Protein AF-A0A7V9UXB9-F1 (afdb_monomer_lite)

Sequence (161 aa):
QEFFTFLLPSESGFSKPEVYETSVAGGRAFVINYQDYSDLLVFADSSVGIIRTEFFNTNFRFLWARMSAGEPLPEEFVMVGGTNFTLGSRDIINQPNELEFAVARRFGNKLNVRTNESIFSISIPQKTSSTYIEKLRTILKRFKIQDSGFKIMKKILNPES

pLDDT: mean 83.15, std 19.48, range [39.0, 98.69]

Radius of gyration: 17.21 Å; chains: 1; bounding box: 50×30×41 Å

Secondary structure (DSSP, 8-state):
-----------TTSPPPEEEEEEETTEEEEEEEETTEEEEEEEESSTT--EE-SSEEE--SEEEEEEETT-SS-SEEEEEEEEEEEETTEEEEEEEEEEEEEEEEEETTEEEEEESS-EEEEE-----TTSHHHHHHHHHHHT---SSTHHHHHHHH-TT-

Structure (mmCIF, N/CA/C/O backbone):
data_AF-A0A7V9UXB9-F1
#
_entry.id   AF-A0A7V9UXB9-F1
#
loop_
_atom_site.group_PDB
_atom_site.id
_atom_site.type_symbol
_atom_site.label_atom_id
_atom_site.label_alt_id
_atom_site.label_comp_id
_atom_site.label_asym_id
_atom_site.label_entity_id
_atom_site.label_seq_id
_atom_site.pdbx_PDB_ins_code
_atom_site.Cartn_x
_atom_site.Cartn_y
_atom_site.Cartn_z
_atom_site.occupancy
_atom_site.B_iso_or_equiv
_atom_site.auth_seq_id
_atom_site.auth_comp_id
_atom_site.auth_asym_id
_atom_site.auth_atom_id
_atom_site.pdbx_PDB_model_num
ATOM 1 N N . GLN A 1 1 ? -20.284 4.360 -10.159 1.00 78.94 1 GLN A N 1
ATOM 2 C CA . GLN A 1 1 ? -19.217 4.081 -11.139 1.00 78.94 1 GLN A CA 1
ATOM 3 C C . GLN A 1 1 ? -18.002 4.882 -10.721 1.00 78.94 1 GLN A C 1
ATOM 5 O O . GLN A 1 1 ? -18.140 6.080 -10.512 1.00 78.94 1 GLN A O 1
ATOM 10 N N . GLU A 1 2 ? -16.862 4.222 -10.549 1.00 83.56 2 GLU A N 1
ATOM 11 C CA . GLU A 1 2 ? -15.603 4.849 -10.134 1.00 83.56 2 GLU A CA 1
ATOM 12 C C . GLU A 1 2 ? -14.614 4.821 -11.297 1.00 83.56 2 GLU A C 1
ATOM 14 O O . GLU A 1 2 ? -14.543 3.839 -12.042 1.00 83.56 2 GLU A O 1
ATOM 19 N N . PHE A 1 3 ? -13.867 5.911 -11.459 1.00 90.25 3 PHE A N 1
ATOM 20 C CA . PHE A 1 3 ? -12.894 6.087 -12.530 1.00 90.25 3 PHE A CA 1
ATOM 21 C C . PHE A 1 3 ? -11.510 6.316 -11.934 1.00 90.25 3 PHE A C 1
ATOM 23 O O . PHE A 1 3 ? -11.357 7.097 -10.997 1.00 90.25 3 PHE A O 1
ATOM 30 N N . PHE A 1 4 ? -10.510 5.652 -12.511 1.00 93.25 4 PHE A N 1
ATOM 31 C CA . PHE A 1 4 ? -9.111 5.780 -12.123 1.00 93.25 4 PHE A CA 1
ATOM 32 C C . PHE A 1 4 ? -8.332 6.339 -13.308 1.00 93.25 4 PHE A C 1
ATOM 34 O O . PHE A 1 4 ? -8.358 5.767 -14.397 1.00 93.25 4 PHE A O 1
ATOM 41 N N . THR A 1 5 ? -7.641 7.453 -13.081 1.00 95.31 5 THR A N 1
ATOM 42 C CA . THR A 1 5 ? -6.769 8.091 -14.069 1.00 95.31 5 THR A CA 1
ATOM 43 C C . THR A 1 5 ? -5.363 8.143 -13.499 1.00 95.31 5 THR A C 1
ATOM 45 O O . THR A 1 5 ? -5.156 8.679 -12.412 1.00 95.31 5 THR A O 1
ATOM 48 N N . PHE A 1 6 ? -4.395 7.616 -14.244 1.00 95.81 6 PHE A N 1
ATOM 49 C CA . PHE A 1 6 ? -2.985 7.632 -13.870 1.00 95.81 6 PHE A CA 1
ATOM 50 C C . PHE A 1 6 ? -2.249 8.640 -14.748 1.00 95.81 6 PHE A C 1
ATOM 52 O O . PHE A 1 6 ? -2.188 8.485 -15.966 1.00 95.81 6 PHE A O 1
ATOM 59 N N . LEU A 1 7 ? -1.702 9.682 -14.123 1.00 94.94 7 LEU A N 1
ATOM 60 C CA . LEU A 1 7 ? -0.839 10.663 -14.774 1.00 94.94 7 LEU A CA 1
ATOM 61 C C . LEU A 1 7 ? 0.589 10.382 -14.319 1.00 94.94 7 LEU A C 1
ATOM 63 O O . LEU A 1 7 ? 0.926 10.611 -13.160 1.00 94.94 7 LEU A O 1
ATOM 67 N N . LEU A 1 8 ? 1.401 9.832 -15.217 1.00 93.94 8 LEU A N 1
ATOM 68 C CA . LEU A 1 8 ? 2.749 9.370 -14.903 1.00 93.94 8 LEU A CA 1
ATOM 69 C C . LEU A 1 8 ? 3.764 10.112 -15.778 1.00 93.94 8 LEU A C 1
ATOM 71 O O . LEU A 1 8 ? 3.490 10.333 -16.963 1.00 93.94 8 LEU A O 1
ATOM 75 N N . PRO A 1 9 ? 4.921 10.513 -15.222 1.00 88.50 9 PRO A N 1
ATOM 76 C CA . PRO A 1 9 ? 5.957 11.165 -16.005 1.00 88.50 9 PRO A CA 1
ATOM 77 C C . PRO A 1 9 ? 6.502 10.207 -17.068 1.00 88.50 9 PRO A C 1
ATOM 79 O O . PRO A 1 9 ? 6.614 9.000 -16.851 1.00 88.50 9 PRO A O 1
ATOM 82 N N . SER A 1 10 ? 6.868 10.763 -18.220 1.00 87.81 10 SER A N 1
ATOM 83 C CA . SER A 1 10 ? 7.622 10.049 -19.245 1.00 87.81 10 SER A CA 1
ATOM 84 C C . SER A 1 10 ? 8.850 10.864 -19.612 1.00 87.81 10 SER A C 1
ATOM 86 O O . SER A 1 10 ? 8.722 11.984 -20.108 1.00 87.81 10 SER A O 1
ATOM 88 N N . GLU A 1 11 ? 10.026 10.296 -19.384 1.00 89.50 11 GLU A N 1
ATOM 89 C CA . GLU A 1 11 ? 11.302 10.912 -19.729 1.00 89.50 11 GLU A CA 1
ATOM 90 C C . GLU A 1 11 ? 11.902 10.251 -20.972 1.00 89.50 11 GLU A C 1
ATOM 92 O O . GLU A 1 11 ? 11.834 9.032 -21.154 1.00 89.50 11 GLU A O 1
ATOM 97 N N . SER A 1 12 ? 12.508 11.060 -21.842 1.00 90.81 12 SER A N 1
ATOM 98 C CA . SER A 1 12 ? 13.228 10.558 -23.012 1.00 90.81 12 SER A CA 1
ATOM 99 C C . SER A 1 12 ? 14.395 9.671 -22.580 1.00 90.81 12 SER A C 1
ATOM 101 O O . SER A 1 12 ? 15.208 10.072 -21.754 1.00 90.81 12 SER A O 1
ATOM 103 N N . GLY A 1 13 ? 14.504 8.481 -23.173 1.00 90.00 13 GLY A N 1
ATOM 104 C CA . GLY A 1 13 ? 15.565 7.516 -22.862 1.00 90.00 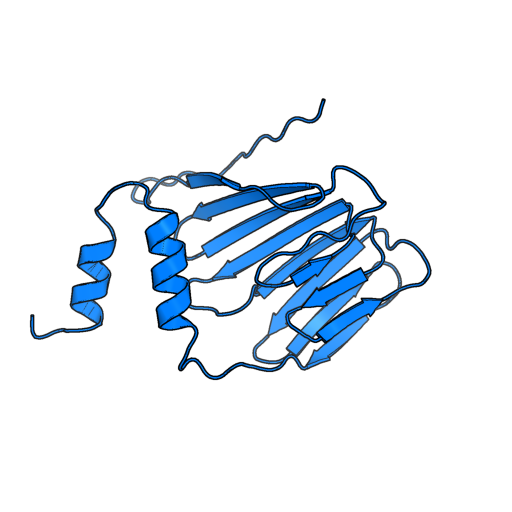13 GLY A CA 1
ATOM 105 C C . GLY A 1 13 ? 15.189 6.456 -21.823 1.00 90.00 13 GLY A C 1
ATOM 106 O O . GLY A 1 13 ? 15.928 5.485 -21.680 1.00 90.00 13 GLY A O 1
ATOM 107 N N . PHE A 1 14 ? 14.029 6.576 -21.171 1.00 89.31 14 PHE A N 1
ATOM 108 C CA . PHE A 1 14 ? 13.499 5.563 -20.256 1.00 89.31 14 PHE A CA 1
ATOM 109 C C . PHE A 1 14 ? 12.305 4.820 -20.860 1.00 89.31 14 PHE A C 1
ATOM 111 O O . PHE A 1 14 ? 11.607 5.321 -21.747 1.00 89.31 14 PHE A O 1
ATOM 118 N N . SER A 1 15 ? 12.057 3.601 -20.377 1.00 91.31 15 SER A N 1
ATOM 119 C CA . SER A 1 15 ? 10.829 2.879 -20.706 1.00 91.31 15 SER A CA 1
ATOM 120 C C . SER A 1 15 ? 9.623 3.624 -20.140 1.00 91.31 15 SER A C 1
ATOM 122 O O . SER A 1 15 ? 9.670 4.145 -19.025 1.00 91.31 15 SER A O 1
ATOM 124 N N . LYS A 1 16 ? 8.527 3.652 -20.901 1.00 94.00 16 LYS A N 1
ATOM 125 C CA . LYS A 1 16 ? 7.275 4.250 -20.431 1.00 94.00 16 LYS A CA 1
ATOM 126 C C . LYS A 1 16 ? 6.754 3.491 -19.202 1.00 94.00 16 LYS A C 1
ATOM 128 O O . LYS A 1 16 ? 6.948 2.277 -19.139 1.00 94.00 16 LYS A O 1
ATOM 133 N N . PRO A 1 17 ? 6.081 4.176 -18.263 1.00 95.38 17 PRO A N 1
ATOM 134 C CA . PRO A 1 17 ? 5.365 3.505 -17.191 1.00 95.38 17 PRO A CA 1
ATOM 135 C C . PRO A 1 17 ? 4.323 2.530 -17.746 1.00 95.38 17 PRO A C 1
ATOM 137 O O . PRO A 1 17 ? 3.619 2.848 -18.708 1.00 95.38 17 PRO A O 1
ATOM 140 N N . GLU A 1 18 ? 4.195 1.372 -17.112 1.00 95.94 18 GLU A N 1
ATOM 141 C CA . GLU A 1 18 ? 3.174 0.376 -17.432 1.00 95.94 18 GLU A CA 1
ATOM 142 C C . GLU A 1 18 ? 2.179 0.286 -16.283 1.00 95.94 18 GLU A C 1
ATOM 144 O O . GLU A 1 18 ? 2.579 0.166 -15.127 1.00 95.94 18 GLU A O 1
ATOM 149 N N . VAL A 1 19 ? 0.884 0.318 -16.599 1.00 96.56 19 VAL A N 1
ATOM 150 C CA . VAL A 1 19 ? -0.194 0.187 -15.614 1.00 96.56 19 VAL A CA 1
ATOM 151 C C . VAL A 1 19 ? -1.065 -0.995 -15.990 1.00 96.56 19 VAL A C 1
ATOM 153 O O . VAL A 1 19 ? -1.511 -1.102 -17.132 1.00 96.56 19 VAL A O 1
ATOM 156 N N . TYR A 1 20 ? -1.328 -1.869 -15.028 1.00 95.38 20 TYR A N 1
ATOM 157 C CA . TYR A 1 20 ? -2.210 -3.013 -15.208 1.00 95.38 20 TYR A CA 1
ATOM 158 C C . TYR A 1 20 ? -3.112 -3.184 -13.994 1.00 95.38 20 TYR A C 1
ATOM 160 O O . TYR A 1 20 ? -2.682 -3.082 -12.845 1.00 95.38 20 TYR A O 1
ATOM 168 N N . GLU A 1 21 ? -4.386 -3.438 -14.267 1.00 94.75 21 GLU A N 1
ATOM 169 C CA . GLU A 1 21 ? -5.351 -3.828 -13.250 1.00 94.75 21 GLU A CA 1
ATOM 170 C C . GLU A 1 21 ? -5.191 -5.320 -12.942 1.00 94.75 21 GLU A C 1
ATOM 172 O O . GLU A 1 21 ? -5.009 -6.145 -13.839 1.00 94.75 21 GLU A O 1
ATOM 177 N N . THR A 1 22 ? -5.262 -5.667 -11.663 1.00 89.62 22 THR A N 1
ATOM 178 C CA . THR A 1 22 ? -5.242 -7.043 -11.179 1.00 89.62 22 THR A CA 1
ATOM 179 C C . THR A 1 22 ? -6.392 -7.264 -10.206 1.00 89.62 22 THR A C 1
ATOM 181 O O . THR A 1 22 ? -6.786 -6.372 -9.451 1.00 89.62 22 THR A O 1
ATOM 184 N N . SER A 1 23 ? -6.957 -8.468 -10.228 1.00 81.69 23 SER A N 1
ATOM 185 C CA . SER A 1 23 ? -8.070 -8.821 -9.353 1.00 81.69 23 SER A CA 1
ATOM 186 C C . SER A 1 23 ? -7.583 -9.046 -7.924 1.00 81.69 23 SER A C 1
ATOM 188 O O . SER A 1 23 ? -6.672 -9.839 -7.683 1.00 81.69 23 SER A O 1
ATOM 190 N N . VAL A 1 24 ? -8.249 -8.407 -6.966 1.00 88.44 24 VAL A N 1
ATOM 191 C CA . VAL A 1 24 ? -8.114 -8.690 -5.535 1.00 88.44 24 VAL A CA 1
ATOM 192 C C . VAL A 1 24 ? -9.497 -8.945 -4.950 1.00 88.44 24 VAL A C 1
ATOM 194 O O . VAL A 1 24 ? -10.498 -8.412 -5.419 1.00 88.44 24 VAL A O 1
ATOM 197 N N . ALA A 1 25 ? -9.582 -9.799 -3.933 1.00 87.06 25 ALA A N 1
ATOM 198 C CA . ALA A 1 25 ? -10.852 -10.002 -3.249 1.00 87.06 25 ALA A CA 1
ATOM 199 C C . ALA A 1 25 ? -11.240 -8.722 -2.491 1.00 87.06 25 ALA A C 1
ATOM 201 O O . ALA A 1 25 ? -10.426 -8.185 -1.740 1.00 87.06 25 ALA A O 1
ATOM 202 N N . GLY A 1 26 ? -12.483 -8.265 -2.667 1.00 86.88 26 GLY A N 1
ATOM 203 C CA . GLY A 1 26 ? -13.032 -7.115 -1.941 1.00 86.88 26 GLY A CA 1
ATOM 204 C C . GLY A 1 26 ? -12.659 -5.739 -2.503 1.00 86.88 26 GLY A C 1
ATOM 205 O O . GLY A 1 26 ? -12.915 -4.739 -1.835 1.00 86.88 26 GLY A O 1
ATOM 206 N N . GLY A 1 27 ? -12.072 -5.667 -3.700 1.00 90.19 27 GLY A N 1
ATOM 207 C CA . GLY A 1 27 ? -11.735 -4.391 -4.318 1.00 90.19 27 GLY A CA 1
ATOM 208 C C . GLY A 1 27 ? -11.027 -4.514 -5.660 1.00 90.19 27 GLY A C 1
ATOM 209 O O . GLY A 1 27 ? -11.024 -5.562 -6.309 1.00 90.19 27 GLY A O 1
ATOM 210 N N . ARG A 1 28 ? -10.357 -3.430 -6.035 1.00 92.19 28 ARG A N 1
ATOM 211 C CA . ARG A 1 28 ? -9.554 -3.301 -7.248 1.00 92.19 28 ARG A CA 1
ATOM 212 C C . ARG A 1 28 ? -8.111 -3.028 -6.877 1.00 92.19 28 ARG A C 1
ATOM 214 O O . ARG A 1 28 ? -7.832 -2.326 -5.904 1.00 92.19 28 ARG A O 1
ATOM 221 N N . ALA A 1 29 ? -7.189 -3.567 -7.660 1.00 94.88 29 ALA A N 1
ATOM 222 C CA . ALA A 1 29 ? -5.779 -3.276 -7.507 1.00 94.88 29 ALA A CA 1
ATOM 223 C C . ALA A 1 29 ? -5.161 -2.917 -8.852 1.00 94.88 29 ALA A C 1
ATOM 225 O O . ALA A 1 29 ? -5.486 -3.505 -9.880 1.00 94.88 29 ALA A O 1
ATOM 226 N N . PHE A 1 30 ? -4.244 -1.964 -8.832 1.00 96.38 30 PHE A N 1
ATOM 227 C CA . PHE A 1 30 ? -3.488 -1.521 -9.987 1.00 96.38 30 PHE A CA 1
ATOM 228 C C . PHE A 1 30 ? -2.017 -1.601 -9.642 1.00 96.38 30 PHE A C 1
ATOM 230 O O . PHE A 1 30 ? -1.592 -1.109 -8.597 1.00 96.38 30 PHE A O 1
ATOM 237 N N . VAL A 1 31 ? -1.243 -2.210 -10.524 1.00 96.12 31 VAL A N 1
ATOM 238 C CA . VAL A 1 31 ? 0.207 -2.217 -10.412 1.00 96.12 31 VAL A CA 1
ATOM 239 C C . VAL A 1 31 ? 0.762 -1.278 -11.465 1.00 96.12 31 VAL A C 1
ATOM 241 O O . VAL A 1 31 ? 0.343 -1.306 -12.624 1.00 96.12 31 VAL A O 1
ATOM 244 N N . ILE A 1 32 ? 1.690 -0.435 -11.037 1.00 96.31 32 ILE A N 1
ATOM 245 C CA . ILE A 1 32 ? 2.346 0.568 -11.859 1.00 96.31 32 ILE A CA 1
ATOM 246 C C . ILE A 1 32 ? 3.835 0.252 -11.827 1.00 96.31 32 ILE A C 1
ATOM 248 O O . ILE A 1 32 ? 4.476 0.401 -10.791 1.00 96.31 32 ILE A O 1
ATOM 252 N N . ASN A 1 33 ? 4.387 -0.191 -12.950 1.00 95.06 33 ASN A N 1
ATOM 253 C CA . ASN A 1 33 ? 5.824 -0.398 -13.090 1.00 95.06 33 ASN A CA 1
ATOM 254 C C . ASN A 1 33 ? 6.447 0.838 -13.728 1.00 95.06 33 ASN A C 1
ATOM 256 O O . ASN A 1 33 ? 6.032 1.243 -14.819 1.00 95.06 33 ASN A O 1
ATOM 260 N N . TYR A 1 34 ? 7.472 1.402 -13.097 1.00 93.88 34 TYR A N 1
ATOM 261 C CA . TYR A 1 34 ? 8.269 2.455 -13.710 1.00 93.88 34 TYR A CA 1
ATOM 262 C C . TYR A 1 34 ? 9.704 2.416 -13.198 1.00 93.88 34 TYR A C 1
ATOM 264 O O . TYR A 1 34 ? 9.948 2.452 -11.997 1.00 93.88 34 TYR A O 1
ATOM 272 N N . GLN A 1 35 ? 10.655 2.368 -14.132 1.00 90.94 35 GLN A N 1
ATOM 273 C CA . GLN A 1 35 ? 12.084 2.267 -13.835 1.00 90.94 35 GLN A CA 1
ATOM 274 C C . GLN A 1 35 ? 12.393 1.095 -12.882 1.00 90.94 35 GLN A C 1
ATOM 276 O O . GLN A 1 35 ? 12.150 -0.060 -13.232 1.00 90.94 35 GLN A O 1
ATOM 281 N N . ASP A 1 36 ? 12.950 1.381 -11.711 1.00 90.75 36 ASP A N 1
ATOM 282 C CA . ASP A 1 36 ? 13.392 0.429 -10.697 1.00 90.75 36 ASP A CA 1
ATOM 283 C C . ASP A 1 36 ? 12.414 0.301 -9.520 1.00 90.75 36 ASP A C 1
ATOM 285 O O . ASP A 1 36 ? 12.779 -0.252 -8.482 1.00 90.75 36 ASP A O 1
ATOM 289 N N . TYR A 1 37 ? 11.165 0.747 -9.677 1.00 93.75 37 TYR A N 1
ATOM 290 C CA . TYR A 1 37 ? 10.124 0.551 -8.674 1.00 93.75 37 TYR A CA 1
ATOM 291 C C . TYR A 1 37 ? 8.797 0.063 -9.268 1.00 93.75 37 TYR A C 1
ATOM 293 O O . TYR A 1 37 ? 8.473 0.249 -10.445 1.00 93.75 37 TYR A O 1
ATOM 301 N N . SER A 1 38 ? 8.011 -0.564 -8.397 1.00 95.12 38 SER A N 1
ATOM 302 C CA . SER A 1 38 ? 6.626 -0.938 -8.642 1.00 95.12 38 SER A CA 1
ATOM 303 C C . SER A 1 38 ? 5.749 -0.333 -7.554 1.00 95.12 38 SER A C 1
ATOM 305 O O . SER A 1 38 ? 5.969 -0.573 -6.366 1.00 95.12 38 SER A O 1
ATOM 307 N N . ASP A 1 39 ? 4.733 0.419 -7.960 1.00 96.75 39 ASP A N 1
ATOM 308 C CA . ASP A 1 39 ? 3.692 0.904 -7.063 1.00 96.75 39 ASP A CA 1
ATOM 309 C C . ASP A 1 39 ? 2.467 -0.015 -7.153 1.00 96.75 39 ASP A C 1
ATOM 311 O O . ASP A 1 39 ? 2.055 -0.433 -8.235 1.00 96.75 39 ASP A O 1
ATOM 315 N N . LEU A 1 40 ? 1.870 -0.324 -6.007 1.00 96.19 40 LEU A N 1
ATOM 316 C CA . LEU A 1 40 ? 0.615 -1.048 -5.880 1.00 96.19 40 LEU A CA 1
ATOM 317 C C . LEU A 1 40 ? -0.428 -0.094 -5.305 1.00 96.19 40 LEU A C 1
ATOM 319 O O . LEU A 1 40 ? -0.334 0.320 -4.150 1.00 96.19 40 LEU A O 1
ATOM 323 N N . LEU A 1 41 ? -1.432 0.230 -6.110 1.00 97.00 41 LEU A N 1
ATOM 324 C CA . LEU A 1 41 ? -2.619 0.946 -5.676 1.00 97.00 41 LEU A CA 1
ATOM 325 C C . LEU A 1 41 ? -3.749 -0.052 -5.433 1.00 97.00 41 LEU A C 1
ATOM 327 O O . LEU A 1 41 ? -4.038 -0.881 -6.287 1.00 97.00 41 LEU A O 1
ATOM 331 N N . VAL A 1 42 ? -4.415 0.054 -4.295 1.00 95.75 42 VAL A N 1
ATOM 332 C CA . VAL A 1 42 ? -5.548 -0.774 -3.894 1.00 95.75 42 VAL A CA 1
ATOM 333 C C . VAL A 1 42 ? -6.705 0.134 -3.505 1.00 95.75 42 VAL A C 1
ATOM 335 O O . VAL A 1 42 ? -6.532 1.095 -2.754 1.00 95.75 42 VAL A O 1
ATOM 338 N N . PHE A 1 43 ? -7.890 -0.200 -4.002 1.00 94.88 43 PHE A N 1
ATOM 339 C CA . PHE A 1 43 ? -9.138 0.474 -3.687 1.00 94.88 43 PHE A CA 1
ATOM 340 C C . PHE A 1 43 ? -10.188 -0.551 -3.257 1.00 94.88 43 PHE A C 1
ATOM 342 O O . PHE A 1 43 ? -10.442 -1.505 -3.989 1.00 94.88 43 PHE A O 1
ATOM 349 N N . ALA A 1 44 ? -10.784 -0.374 -2.080 1.00 93.38 44 ALA A N 1
ATOM 350 C CA . ALA A 1 44 ? -11.842 -1.249 -1.587 1.00 93.38 44 ALA A CA 1
ATOM 351 C C . ALA A 1 44 ? -13.211 -0.810 -2.108 1.00 93.38 44 ALA A C 1
ATOM 353 O O . ALA A 1 44 ? -13.629 0.325 -1.881 1.00 93.38 44 ALA A O 1
ATOM 354 N N . ASP A 1 45 ? -13.938 -1.740 -2.729 1.00 86.19 45 ASP A N 1
ATOM 355 C CA . ASP A 1 45 ? -15.278 -1.482 -3.278 1.00 86.19 45 ASP A CA 1
ATOM 356 C C . ASP A 1 45 ? -16.329 -1.309 -2.167 1.00 86.19 45 ASP A C 1
ATOM 358 O O . ASP A 1 45 ? -17.396 -0.730 -2.372 1.00 86.19 45 ASP A O 1
ATOM 362 N N . SER A 1 46 ? -16.049 -1.829 -0.968 1.00 78.12 46 SER A N 1
ATOM 363 C CA . SER A 1 46 ? -16.913 -1.695 0.204 1.00 78.12 46 SER A CA 1
ATOM 364 C C . SER A 1 46 ? -16.092 -1.645 1.488 1.00 78.12 46 SER A C 1
ATOM 366 O O . SER A 1 46 ? -15.002 -2.209 1.564 1.00 78.12 46 SER A O 1
ATOM 368 N N . SER A 1 47 ? -16.648 -1.028 2.529 1.00 67.00 47 SER A N 1
ATOM 369 C CA . SER A 1 47 ? -16.029 -0.939 3.858 1.00 67.00 47 SER A CA 1
ATOM 370 C C . SER A 1 47 ? -16.044 -2.255 4.651 1.00 67.00 47 SER A C 1
ATOM 372 O O . SER A 1 47 ? -15.517 -2.310 5.759 1.00 67.00 47 SER A O 1
ATOM 374 N N . VAL A 1 48 ? -16.659 -3.319 4.120 1.00 67.31 48 VAL A N 1
ATOM 375 C CA . VAL A 1 48 ? -16.985 -4.538 4.887 1.00 67.31 48 VAL A CA 1
ATOM 376 C C . VAL A 1 48 ? -16.011 -5.697 4.600 1.00 67.31 48 VAL A C 1
ATOM 378 O O . VAL A 1 48 ? -16.075 -6.742 5.242 1.00 67.31 48 VAL A O 1
ATOM 381 N N . GLY A 1 49 ? -15.069 -5.532 3.666 1.00 82.62 49 GLY A N 1
ATOM 382 C CA . GLY A 1 49 ? -14.137 -6.585 3.249 1.00 82.62 49 GLY A CA 1
ATOM 383 C C . GLY A 1 49 ? -12.690 -6.360 3.690 1.00 82.62 49 GLY A C 1
ATOM 384 O O . GLY A 1 49 ? -12.205 -5.234 3.721 1.00 82.62 49 GLY A O 1
ATOM 385 N N . ILE A 1 50 ? -11.970 -7.453 3.968 1.00 91.00 50 ILE A N 1
ATOM 386 C CA . ILE A 1 50 ? -10.503 -7.436 4.061 1.00 91.00 50 ILE A CA 1
ATOM 387 C C . ILE A 1 50 ? -9.939 -7.716 2.671 1.00 91.00 50 ILE A C 1
ATOM 389 O O . ILE A 1 50 ? -10.149 -8.800 2.122 1.00 91.00 50 ILE A O 1
ATOM 393 N N . ILE A 1 51 ? -9.160 -6.777 2.147 1.00 93.12 51 ILE A N 1
ATOM 394 C CA . ILE A 1 51 ? -8.345 -6.985 0.958 1.00 93.12 51 ILE A CA 1
ATOM 395 C C . ILE A 1 51 ? -7.095 -7.751 1.358 1.00 93.12 51 ILE A C 1
ATOM 397 O O . ILE A 1 51 ? -6.381 -7.374 2.290 1.00 93.12 51 ILE A O 1
ATOM 401 N N . ARG A 1 52 ? -6.833 -8.838 0.635 1.00 91.19 52 ARG A N 1
ATOM 402 C CA . ARG A 1 52 ? -5.677 -9.709 0.846 1.00 91.19 52 ARG A CA 1
ATOM 403 C C . ARG A 1 52 ? -4.788 -9.667 -0.382 1.00 91.19 52 ARG A C 1
ATOM 405 O O . ARG A 1 52 ? -5.229 -10.009 -1.478 1.00 91.19 52 ARG A O 1
ATOM 412 N N . THR A 1 53 ? -3.540 -9.272 -0.184 1.00 88.56 53 THR A N 1
ATOM 413 C CA . THR A 1 53 ? -2.486 -9.346 -1.196 1.00 88.56 53 THR A CA 1
ATOM 414 C C . THR A 1 53 ? -1.425 -10.343 -0.745 1.00 88.56 53 THR A C 1
ATOM 416 O O . THR A 1 53 ? -1.507 -10.930 0.335 1.00 88.56 53 THR A O 1
ATOM 419 N N . GLU A 1 54 ? -0.408 -10.564 -1.572 1.00 85.31 54 GLU A N 1
ATOM 420 C CA . GLU A 1 54 ? 0.727 -11.393 -1.165 1.00 85.31 54 GLU A CA 1
ATOM 421 C C . GLU A 1 54 ? 1.607 -10.737 -0.085 1.00 85.31 54 GLU A C 1
ATOM 423 O O . GLU A 1 54 ? 2.337 -11.440 0.617 1.00 85.31 54 GLU A O 1
ATOM 428 N N . PHE A 1 55 ? 1.528 -9.409 0.060 1.00 89.31 55 PHE A N 1
ATOM 429 C CA . PHE A 1 55 ? 2.369 -8.632 0.970 1.00 89.31 55 PHE A CA 1
ATOM 430 C C . PHE A 1 55 ? 1.639 -8.255 2.258 1.00 89.31 55 PHE A C 1
ATOM 432 O O . PHE A 1 55 ? 2.240 -8.267 3.333 1.00 89.31 55 PHE A O 1
ATOM 439 N N . PHE A 1 56 ? 0.355 -7.910 2.165 1.00 93.44 56 PHE A N 1
ATOM 440 C CA . PHE A 1 56 ? -0.409 -7.354 3.276 1.00 93.44 56 PHE A CA 1
ATOM 441 C C . PHE A 1 56 ? -1.888 -7.734 3.236 1.00 93.44 56 PHE A C 1
ATOM 443 O O . PHE A 1 56 ? -2.443 -8.074 2.191 1.00 93.44 56 PHE A O 1
ATOM 450 N N . ASN A 1 57 ? -2.535 -7.599 4.391 1.00 94.94 57 ASN A N 1
ATOM 451 C CA . ASN A 1 57 ? -3.987 -7.596 4.520 1.00 94.94 57 ASN A CA 1
ATOM 452 C C . ASN A 1 57 ? -4.431 -6.229 5.043 1.00 94.94 57 ASN A C 1
ATOM 454 O O . ASN A 1 57 ? -3.765 -5.655 5.903 1.00 94.94 57 ASN A O 1
ATOM 458 N N . THR A 1 58 ? -5.538 -5.703 4.531 1.00 96.12 58 THR A N 1
ATOM 459 C CA . THR A 1 58 ? -6.017 -4.369 4.905 1.00 96.12 58 THR A CA 1
ATOM 460 C C . THR A 1 58 ? -7.527 -4.255 4.764 1.00 96.12 58 THR A C 1
ATOM 462 O O . THR A 1 58 ? -8.117 -4.945 3.937 1.00 96.12 58 THR A O 1
ATOM 465 N N . ASN A 1 59 ? -8.153 -3.373 5.538 1.00 95.62 59 ASN A N 1
ATOM 466 C CA . ASN A 1 59 ? -9.514 -2.896 5.269 1.00 95.62 59 ASN A CA 1
ATOM 467 C C . ASN A 1 59 ? -9.562 -1.392 4.955 1.00 95.62 59 ASN A C 1
ATOM 469 O O . ASN A 1 59 ? -10.641 -0.807 4.931 1.00 95.62 59 ASN A O 1
ATOM 473 N N . PHE A 1 60 ? -8.406 -0.757 4.746 1.00 96.75 60 PHE A N 1
ATOM 474 C CA . PHE A 1 60 ? -8.363 0.632 4.308 1.00 96.75 60 PHE A CA 1
ATOM 475 C C . PHE A 1 60 ? -9.009 0.776 2.933 1.00 96.75 60 PHE A C 1
ATOM 477 O O . PHE A 1 60 ? -8.718 0.003 2.016 1.00 96.75 60 PHE A O 1
ATOM 484 N N . ARG A 1 61 ? -9.856 1.800 2.785 1.00 95.50 61 ARG A N 1
ATOM 485 C CA . ARG A 1 61 ? -10.547 2.102 1.529 1.00 95.50 61 ARG A CA 1
ATOM 486 C C . ARG A 1 61 ? -9.573 2.392 0.395 1.00 95.50 61 ARG A C 1
ATOM 488 O O . ARG A 1 61 ? -9.812 1.986 -0.738 1.00 95.50 61 ARG A O 1
ATOM 495 N N . PHE A 1 62 ? -8.491 3.097 0.702 1.00 96.31 62 PHE A N 1
ATOM 496 C CA . PHE A 1 62 ? -7.419 3.392 -0.237 1.00 96.31 62 PHE A CA 1
ATOM 497 C C . PHE A 1 62 ? -6.086 2.992 0.379 1.00 96.31 62 PHE A C 1
ATOM 499 O O . PHE A 1 62 ? -5.797 3.350 1.523 1.00 96.31 62 PHE A O 1
ATOM 506 N N . LEU A 1 63 ? -5.264 2.284 -0.389 1.00 97.69 63 LEU A N 1
ATOM 507 C CA . LEU A 1 63 ? -3.887 1.985 -0.029 1.00 97.69 63 LEU A CA 1
ATOM 508 C C . LEU A 1 63 ? -2.996 2.128 -1.259 1.00 97.69 63 LEU A C 1
ATOM 510 O O . LEU A 1 63 ? -3.230 1.495 -2.280 1.00 97.69 63 LEU A O 1
ATOM 514 N N . TRP A 1 64 ? -1.944 2.922 -1.140 1.00 98.31 64 TRP A N 1
ATOM 515 C CA . TRP A 1 64 ? -0.821 2.945 -2.066 1.00 98.31 64 TRP A CA 1
ATOM 516 C C . TRP A 1 64 ? 0.407 2.383 -1.359 1.00 98.31 64 TRP A C 1
ATOM 518 O O . TRP A 1 64 ? 0.650 2.708 -0.195 1.00 98.31 64 TRP A O 1
ATOM 528 N N . ALA A 1 65 ? 1.166 1.539 -2.047 1.00 97.88 65 ALA A N 1
ATOM 529 C CA . ALA A 1 65 ? 2.422 1.005 -1.556 1.00 97.88 65 ALA A CA 1
ATOM 530 C C . ALA A 1 65 ? 3.490 1.040 -2.649 1.00 97.88 65 ALA A C 1
ATOM 532 O O . ALA A 1 65 ? 3.197 0.699 -3.790 1.00 97.88 65 ALA A O 1
ATOM 533 N N . ARG A 1 66 ? 4.728 1.383 -2.291 1.00 97.50 66 ARG A N 1
ATOM 534 C CA . ARG A 1 66 ? 5.883 1.364 -3.201 1.00 97.50 66 ARG A CA 1
ATOM 535 C C . ARG A 1 66 ? 6.844 0.248 -2.854 1.00 97.50 66 ARG A C 1
ATOM 537 O O . ARG A 1 66 ? 7.184 0.068 -1.687 1.00 97.50 66 ARG A O 1
ATOM 544 N N . MET A 1 67 ? 7.335 -0.445 -3.868 1.00 94.88 67 MET A N 1
ATOM 545 C CA . MET A 1 67 ? 8.350 -1.483 -3.756 1.00 94.88 67 MET A CA 1
ATOM 546 C C . MET A 1 67 ? 9.509 -1.179 -4.704 1.00 94.88 67 MET A C 1
ATOM 548 O O . MET A 1 67 ? 9.298 -1.086 -5.912 1.00 94.88 67 MET A O 1
ATOM 552 N N . SER A 1 68 ? 10.728 -1.061 -4.175 1.00 92.56 68 SER A N 1
ATOM 553 C CA . SER A 1 68 ? 11.935 -1.001 -5.006 1.00 92.56 68 SER A CA 1
ATOM 554 C C . SER A 1 68 ? 12.290 -2.371 -5.585 1.00 92.56 68 SER A C 1
ATOM 556 O O . SER A 1 68 ? 11.962 -3.425 -5.029 1.00 92.56 68 SER A O 1
ATOM 558 N N . ALA A 1 69 ? 12.991 -2.370 -6.714 1.00 87.56 69 ALA A N 1
ATOM 559 C CA . ALA A 1 69 ? 13.437 -3.579 -7.382 1.00 87.56 69 ALA A CA 1
ATOM 560 C C . ALA A 1 69 ? 14.302 -4.448 -6.456 1.00 87.56 69 ALA A C 1
ATOM 562 O O . ALA A 1 69 ? 15.288 -4.000 -5.878 1.00 87.56 69 ALA A O 1
ATOM 563 N N . GLY A 1 70 ? 13.942 -5.729 -6.350 1.00 84.31 70 GLY A N 1
ATOM 564 C CA . GLY A 1 70 ? 14.670 -6.706 -5.536 1.00 84.31 70 GLY A CA 1
ATOM 565 C C . GLY A 1 70 ? 14.296 -6.715 -4.052 1.00 84.31 70 GLY A C 1
ATOM 566 O O . GLY A 1 70 ? 14.711 -7.634 -3.344 1.00 84.31 70 GLY A O 1
ATOM 567 N N . GLU A 1 71 ? 13.472 -5.774 -3.588 1.00 87.19 71 GLU A N 1
ATOM 568 C CA . GLU A 1 71 ? 12.997 -5.766 -2.208 1.00 87.19 71 GLU A CA 1
ATOM 569 C C . GLU A 1 71 ? 11.843 -6.766 -2.003 1.00 87.19 71 GLU A C 1
ATOM 571 O O . GLU A 1 71 ? 10.944 -6.876 -2.837 1.00 87.19 71 GLU A O 1
ATOM 576 N N . PRO A 1 72 ? 11.825 -7.513 -0.882 1.00 85.88 72 PRO A N 1
ATOM 577 C CA . PRO A 1 72 ? 10.808 -8.537 -0.634 1.00 85.88 72 PRO A CA 1
ATOM 578 C C . PRO A 1 72 ? 9.492 -7.975 -0.079 1.00 85.88 72 PRO A C 1
ATOM 580 O O . PRO A 1 72 ? 8.508 -8.707 0.024 1.00 85.88 72 PRO A O 1
ATOM 583 N N . LEU A 1 73 ? 9.492 -6.714 0.357 1.00 91.00 73 LEU A N 1
ATOM 584 C CA . LEU A 1 73 ? 8.358 -6.031 0.970 1.00 91.00 73 LEU A CA 1
ATOM 585 C C . LEU A 1 73 ? 8.306 -4.582 0.481 1.00 91.00 73 LEU A C 1
ATOM 587 O O . LEU A 1 73 ? 9.369 -3.992 0.262 1.00 91.00 73 LEU A O 1
ATOM 591 N N . PRO A 1 74 ? 7.114 -3.965 0.415 1.00 94.25 74 PRO A N 1
ATOM 592 C CA . PRO A 1 74 ? 7.029 -2.545 0.130 1.00 94.25 74 PRO A CA 1
ATOM 593 C C . PRO A 1 74 ? 7.738 -1.708 1.208 1.00 94.25 74 PRO A C 1
ATOM 595 O O . PRO A 1 74 ? 7.898 -2.118 2.367 1.00 94.25 74 PRO A O 1
ATOM 598 N N . GLU A 1 75 ? 8.220 -0.547 0.797 1.00 95.75 75 GLU A N 1
ATOM 599 C CA . GLU A 1 75 ? 9.013 0.373 1.607 1.00 95.75 75 GLU A CA 1
ATOM 600 C C . GLU A 1 75 ? 8.223 1.588 2.056 1.00 95.75 75 GLU A C 1
ATOM 602 O O . GLU A 1 75 ? 8.495 2.134 3.122 1.00 95.75 75 GLU A O 1
ATOM 607 N N . GLU A 1 76 ? 7.234 2.000 1.274 1.00 98.06 76 GLU A N 1
ATOM 608 C CA . GLU A 1 76 ? 6.403 3.161 1.568 1.00 98.06 76 GLU A CA 1
ATOM 609 C C . GLU A 1 76 ? 4.941 2.767 1.437 1.00 98.06 76 GLU A C 1
ATOM 611 O O . GLU A 1 76 ? 4.585 1.984 0.558 1.00 98.06 76 GLU A O 1
ATOM 616 N N . PHE A 1 77 ? 4.112 3.291 2.333 1.00 98.44 77 PHE A N 1
ATOM 617 C CA . PHE A 1 77 ? 2.678 3.054 2.361 1.00 98.44 77 PHE A CA 1
ATOM 618 C C . PHE A 1 77 ? 1.943 4.355 2.661 1.00 98.44 77 PHE A C 1
ATOM 620 O O . PHE A 1 77 ? 2.340 5.111 3.553 1.00 98.44 77 PHE A O 1
ATOM 627 N N . VAL A 1 78 ? 0.827 4.562 1.972 1.00 98.62 78 VAL A N 1
ATOM 628 C CA . VAL A 1 78 ? -0.172 5.589 2.273 1.00 98.62 78 VAL A CA 1
ATOM 629 C C . VAL A 1 78 ? -1.529 4.907 2.303 1.00 98.62 78 VAL A C 1
ATOM 631 O O . VAL A 1 78 ? -1.900 4.232 1.350 1.00 98.62 78 VAL A O 1
ATOM 634 N N . MET A 1 79 ? -2.256 5.057 3.401 1.00 98.38 79 MET A N 1
ATOM 635 C CA . MET A 1 79 ? -3.505 4.357 3.682 1.00 98.38 79 MET A CA 1
ATOM 636 C C . MET A 1 79 ? -4.548 5.361 4.175 1.00 98.38 79 MET A C 1
ATOM 638 O O . MET A 1 79 ? -4.211 6.230 4.978 1.00 98.38 79 MET A O 1
ATOM 642 N N . VAL A 1 80 ? -5.795 5.264 3.708 1.00 97.88 80 VAL A N 1
ATOM 643 C CA . VAL A 1 80 ? -6.880 6.214 4.036 1.00 97.88 80 VAL A CA 1
ATOM 644 C C . VAL A 1 80 ? -8.188 5.474 4.311 1.00 97.88 80 VAL A C 1
ATOM 646 O O . VAL A 1 80 ? -8.552 4.573 3.549 1.00 97.88 80 VAL A O 1
ATOM 649 N N . GLY A 1 81 ? -8.873 5.860 5.393 1.00 96.12 81 GLY A N 1
ATOM 650 C CA . GLY A 1 81 ? -10.191 5.345 5.780 1.00 96.12 81 GLY A CA 1
ATOM 651 C C . GLY A 1 81 ? -10.184 3.851 6.096 1.00 96.12 81 GLY A C 1
ATOM 652 O O . GLY A 1 81 ? -10.682 3.052 5.304 1.00 96.12 81 GLY A O 1
ATOM 653 N N . GLY A 1 82 ? -9.569 3.458 7.213 1.00 96.00 82 GLY A N 1
ATOM 654 C CA . GLY A 1 82 ? -9.508 2.057 7.640 1.00 96.00 82 GLY A CA 1
ATOM 655 C C . GLY A 1 82 ? -9.098 1.873 9.094 1.00 96.00 82 GLY A C 1
ATOM 656 O O . GLY A 1 82 ? -8.742 2.823 9.786 1.00 96.00 82 GLY A O 1
ATOM 657 N N . THR A 1 83 ? -9.145 0.629 9.565 1.00 96.88 83 THR A N 1
ATOM 658 C CA . THR A 1 83 ? -8.864 0.275 10.968 1.00 96.88 83 THR A CA 1
ATOM 659 C C . THR A 1 83 ? -7.807 -0.806 11.131 1.00 96.88 83 THR A C 1
ATOM 661 O O . THR A 1 83 ? -7.269 -0.974 12.224 1.00 96.88 83 THR A O 1
ATOM 664 N N . ASN A 1 84 ? -7.503 -1.547 10.064 1.00 97.06 84 ASN A N 1
ATOM 665 C CA . ASN A 1 84 ? -6.669 -2.736 10.106 1.00 97.06 84 ASN A CA 1
ATOM 666 C C . ASN A 1 84 ? -5.660 -2.750 8.959 1.00 97.06 84 ASN A C 1
ATOM 668 O O . ASN A 1 84 ? -6.027 -2.638 7.788 1.00 97.06 84 ASN A O 1
ATOM 672 N N . PHE A 1 85 ? -4.390 -2.951 9.306 1.00 97.50 85 PHE A N 1
ATOM 673 C CA . PHE A 1 85 ? -3.307 -3.200 8.361 1.00 97.50 85 PHE A CA 1
ATOM 674 C C . PHE A 1 85 ? -2.323 -4.216 8.947 1.00 97.50 85 PHE A C 1
ATOM 676 O O . PHE A 1 85 ? -1.716 -3.991 9.999 1.00 97.50 85 PHE A O 1
ATOM 683 N N . THR A 1 86 ? -2.139 -5.320 8.231 1.00 96.75 86 THR A N 1
ATOM 684 C CA . THR A 1 86 ? -1.207 -6.401 8.563 1.00 96.75 86 THR A CA 1
ATOM 685 C C . THR A 1 86 ? -0.175 -6.504 7.449 1.00 96.75 86 THR A C 1
ATOM 687 O O . THR A 1 86 ? -0.545 -6.685 6.291 1.00 96.75 86 THR A O 1
ATOM 690 N N . LEU A 1 87 ? 1.115 -6.457 7.784 1.00 94.44 87 LEU A N 1
ATOM 691 C CA . LEU A 1 87 ? 2.214 -6.654 6.836 1.00 94.44 87 LEU A CA 1
ATOM 692 C C . LEU A 1 87 ? 2.860 -8.021 7.085 1.00 94.44 87 LEU A C 1
ATOM 694 O O . LEU A 1 87 ? 3.411 -8.283 8.159 1.00 94.44 87 LEU A O 1
ATOM 698 N N . GLY A 1 88 ? 2.776 -8.920 6.104 1.00 88.50 88 GLY A N 1
ATOM 699 C CA . GLY A 1 88 ? 3.127 -10.326 6.285 1.00 88.50 88 GLY A CA 1
ATOM 700 C C . GLY A 1 88 ? 2.268 -10.982 7.371 1.00 88.50 88 GLY A C 1
ATOM 701 O O . GLY A 1 88 ? 1.058 -11.112 7.222 1.00 88.50 88 GLY A O 1
ATOM 702 N N . SER A 1 89 ? 2.899 -11.409 8.466 1.00 86.94 89 SER A N 1
ATOM 703 C CA . SER A 1 89 ? 2.225 -12.016 9.625 1.00 86.94 89 SER A CA 1
ATOM 704 C C . SER A 1 89 ? 2.108 -11.074 10.825 1.00 86.94 89 SER A C 1
ATOM 706 O O . SER A 1 89 ? 1.850 -11.540 11.932 1.00 86.94 89 SER A O 1
ATOM 708 N N . ARG A 1 90 ? 2.406 -9.781 10.651 1.00 92.38 90 ARG A N 1
ATOM 709 C CA . ARG A 1 90 ? 2.472 -8.821 11.751 1.00 92.38 90 ARG A CA 1
ATOM 710 C C . ARG A 1 90 ? 1.381 -7.774 11.619 1.00 92.38 90 ARG A C 1
ATOM 712 O O . ARG A 1 90 ? 1.350 -7.047 10.628 1.00 92.38 90 ARG A O 1
ATOM 719 N N . ASP A 1 91 ? 0.543 -7.673 12.642 1.00 95.62 91 ASP A N 1
ATOM 720 C CA . ASP A 1 91 ? -0.430 -6.593 12.757 1.00 95.62 91 ASP A CA 1
ATOM 721 C C . ASP A 1 91 ? 0.310 -5.294 13.067 1.00 95.62 91 ASP A C 1
ATOM 723 O O . ASP A 1 91 ? 1.080 -5.200 14.028 1.00 95.62 91 ASP A O 1
ATOM 727 N N . ILE A 1 92 ? 0.138 -4.317 12.183 1.00 97.50 92 ILE A N 1
ATOM 728 C CA . ILE A 1 92 ? 0.784 -3.006 12.266 1.00 97.50 92 ILE A CA 1
ATOM 729 C C . ILE A 1 92 ? -0.213 -1.983 12.806 1.00 97.50 92 ILE A C 1
ATOM 731 O O . ILE A 1 92 ? 0.148 -1.148 13.630 1.00 97.50 92 ILE A O 1
ATOM 735 N N . ILE A 1 93 ? -1.461 -2.061 12.343 1.00 97.81 93 ILE A N 1
ATOM 736 C CA . ILE A 1 93 ? -2.573 -1.206 12.755 1.00 97.81 93 ILE A CA 1
ATOM 737 C C . ILE A 1 93 ? -3.758 -2.116 13.061 1.00 97.81 93 ILE A C 1
ATOM 739 O O . ILE A 1 93 ? -4.116 -2.950 12.231 1.00 97.81 93 ILE A O 1
ATOM 743 N N . ASN A 1 94 ? -4.348 -1.938 14.240 1.00 96.81 94 ASN A N 1
ATOM 744 C CA . ASN A 1 94 ? -5.602 -2.555 14.657 1.00 96.81 94 ASN A CA 1
ATOM 745 C C . ASN A 1 94 ? -6.273 -1.595 15.647 1.00 96.81 94 ASN A C 1
ATOM 747 O O . ASN A 1 94 ? -5.928 -1.578 16.829 1.00 96.81 94 ASN A O 1
ATOM 751 N N . GLN A 1 95 ? -7.136 -0.725 15.129 1.00 95.56 95 GLN A N 1
ATOM 752 C CA . GLN A 1 95 ? -7.807 0.325 15.893 1.00 95.56 95 GLN A CA 1
ATOM 753 C C . GLN A 1 95 ? -9.313 0.059 15.980 1.00 95.56 95 GLN A C 1
ATOM 755 O O . GLN A 1 95 ? -9.896 -0.472 15.034 1.00 95.56 95 GLN A O 1
ATOM 760 N N . PRO A 1 96 ? -9.975 0.433 17.088 1.00 94.44 96 PRO A N 1
ATOM 761 C CA . PRO A 1 96 ? -11.422 0.274 17.210 1.00 94.44 96 PRO A CA 1
ATOM 762 C C . PRO A 1 96 ? -12.200 1.238 16.302 1.00 94.44 96 PRO A C 1
ATOM 764 O O . PRO A 1 96 ? -13.313 0.919 15.895 1.00 94.44 96 PRO A O 1
ATOM 767 N N . ASN A 1 97 ? -11.613 2.394 15.978 1.00 95.62 97 ASN A N 1
ATOM 768 C CA . ASN A 1 97 ? -12.225 3.447 15.172 1.00 95.62 97 ASN A CA 1
ATOM 769 C C . ASN A 1 97 ? -11.460 3.651 13.865 1.00 95.62 97 ASN A C 1
ATOM 771 O O . ASN A 1 97 ? -10.253 3.407 13.805 1.00 95.62 97 ASN A O 1
ATOM 775 N N . GLU A 1 98 ? -12.173 4.114 12.835 1.00 96.19 98 GLU A N 1
ATOM 776 C CA . GLU A 1 98 ? -11.597 4.442 11.529 1.00 96.19 98 GLU A CA 1
ATOM 777 C C . GLU A 1 98 ? -10.535 5.538 11.652 1.00 96.19 98 GLU A C 1
ATOM 779 O O . GLU A 1 98 ? -10.793 6.617 12.182 1.00 96.19 98 GLU A O 1
ATOM 784 N N . LEU A 1 99 ? -9.340 5.255 11.134 1.00 97.31 99 LEU A N 1
ATOM 785 C CA . LEU A 1 99 ? -8.288 6.244 10.967 1.00 97.31 99 LEU A CA 1
ATOM 786 C C . LEU A 1 99 ? -8.526 7.024 9.678 1.00 97.31 99 LEU A C 1
ATOM 788 O O . LEU A 1 99 ? -8.689 6.431 8.606 1.00 97.31 99 LEU A O 1
ATOM 792 N N . GLU A 1 100 ? -8.434 8.351 9.767 1.00 97.69 100 GLU A N 1
ATOM 793 C CA . GLU A 1 100 ? -8.456 9.222 8.589 1.00 97.69 100 GLU A CA 1
ATOM 794 C C . GLU A 1 100 ? -7.320 8.852 7.635 1.00 97.69 100 GLU A C 1
ATOM 796 O O . GLU A 1 100 ? -7.525 8.708 6.430 1.00 97.69 100 GLU A O 1
ATOM 801 N N . PHE A 1 101 ? -6.121 8.640 8.183 1.00 98.38 101 PHE A N 1
ATOM 802 C CA . PHE A 1 101 ? -4.975 8.185 7.416 1.00 98.38 101 PHE A CA 1
ATOM 803 C C . PHE A 1 101 ? -3.970 7.408 8.265 1.00 98.38 101 PHE A C 1
ATOM 805 O O . PHE A 1 101 ? -3.863 7.570 9.483 1.00 98.38 101 PHE A O 1
ATOM 812 N N . ALA A 1 102 ? -3.149 6.628 7.571 1.00 98.62 102 ALA A N 1
ATOM 813 C CA . ALA A 1 102 ? -1.886 6.125 8.068 1.00 98.62 102 ALA A CA 1
ATOM 814 C C . ALA A 1 102 ? -0.827 6.188 6.962 1.00 98.62 102 ALA A C 1
ATOM 816 O O . ALA A 1 102 ? -1.075 5.826 5.815 1.00 98.62 102 ALA A O 1
ATOM 817 N N . VAL A 1 103 ? 0.375 6.634 7.309 1.00 98.69 103 VAL A N 1
ATOM 818 C CA . VAL A 1 103 ? 1.555 6.577 6.445 1.00 98.69 103 VAL A CA 1
ATOM 819 C C . VAL A 1 103 ? 2.605 5.714 7.117 1.00 98.69 103 VAL A C 1
ATOM 821 O O . VAL A 1 103 ? 2.805 5.811 8.329 1.00 98.69 103 VAL A O 1
ATOM 824 N N . ALA A 1 104 ? 3.275 4.865 6.348 1.00 98.25 104 ALA A N 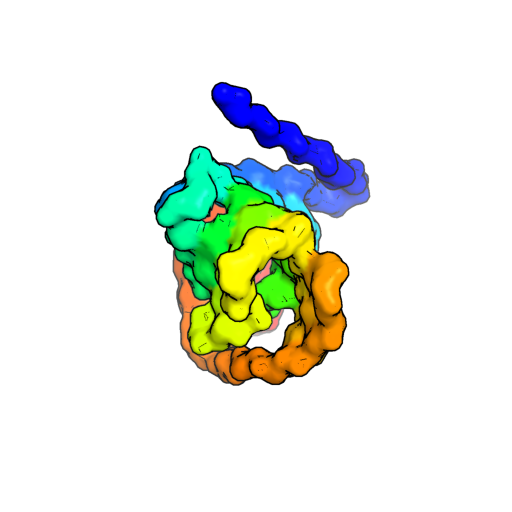1
ATOM 825 C CA . ALA A 1 104 ? 4.341 4.031 6.876 1.00 98.25 104 ALA A CA 1
ATOM 826 C C . ALA A 1 104 ? 5.561 4.037 5.960 1.00 98.25 104 ALA A C 1
ATOM 828 O O . ALA A 1 104 ? 5.427 4.015 4.739 1.00 98.25 104 ALA A O 1
ATOM 829 N N . ARG A 1 105 ? 6.754 4.052 6.559 1.00 98.12 105 ARG A N 1
ATOM 830 C CA . ARG A 1 105 ? 8.025 3.975 5.838 1.00 98.12 105 ARG A CA 1
ATOM 831 C C . ARG A 1 105 ? 8.971 2.985 6.492 1.00 98.12 105 ARG A C 1
ATOM 833 O O . ARG A 1 105 ? 9.218 3.044 7.700 1.00 98.12 105 ARG A O 1
ATOM 840 N N . ARG A 1 106 ? 9.493 2.068 5.690 1.00 95.38 106 ARG A N 1
ATOM 841 C CA . ARG A 1 106 ? 10.431 1.032 6.096 1.00 95.38 106 ARG A CA 1
ATOM 842 C C . ARG A 1 106 ? 11.859 1.557 6.004 1.00 95.38 106 ARG A C 1
ATOM 844 O O . ARG A 1 106 ? 12.265 2.095 4.986 1.00 95.38 106 ARG A O 1
ATOM 851 N N . PHE A 1 107 ? 12.629 1.343 7.064 1.00 93.75 107 PHE A N 1
ATOM 852 C CA . PHE A 1 107 ? 14.068 1.583 7.113 1.00 93.75 107 PHE A CA 1
ATOM 853 C C . PHE A 1 107 ? 14.745 0.341 7.694 1.00 93.75 107 PHE A C 1
ATOM 855 O O . PHE A 1 107 ? 14.662 0.068 8.895 1.00 93.75 107 PHE A O 1
ATOM 862 N N . GLY A 1 108 ? 15.368 -0.455 6.823 1.00 91.19 108 GLY A N 1
ATOM 863 C CA . GLY A 1 108 ? 15.933 -1.753 7.190 1.00 91.19 108 GLY A CA 1
ATOM 864 C C . GLY A 1 108 ? 14.856 -2.717 7.696 1.00 91.19 108 GLY A C 1
ATOM 865 O O . GLY A 1 108 ? 13.971 -3.128 6.945 1.00 91.19 108 GLY A O 1
ATOM 866 N N . ASN A 1 109 ? 14.934 -3.082 8.977 1.00 91.44 109 ASN A N 1
ATOM 867 C CA . ASN A 1 109 ? 13.991 -3.976 9.655 1.00 91.44 109 ASN A CA 1
ATOM 868 C C . ASN A 1 109 ? 12.958 -3.236 10.523 1.00 91.44 109 ASN A C 1
ATOM 870 O O . ASN A 1 109 ? 12.263 -3.872 11.315 1.00 91.44 109 ASN A O 1
ATOM 874 N N . LYS A 1 110 ? 12.863 -1.909 10.414 1.00 95.62 110 LYS A N 1
ATOM 875 C CA . LYS A 1 110 ? 11.881 -1.100 11.140 1.00 95.62 110 LYS A CA 1
ATOM 876 C C . LYS A 1 110 ? 10.882 -0.489 10.174 1.00 95.62 110 LYS A C 1
ATOM 878 O O . LYS A 1 110 ? 11.260 -0.013 9.110 1.00 95.62 110 LYS A O 1
ATOM 883 N N . LEU A 1 111 ? 9.622 -0.466 10.578 1.00 97.50 111 LEU A N 1
ATOM 884 C CA . LEU A 1 111 ? 8.545 0.253 9.921 1.00 97.50 111 LEU A CA 1
ATOM 885 C C . LEU A 1 111 ? 8.126 1.403 10.839 1.00 97.50 111 LEU A C 1
ATOM 887 O O . LEU A 1 111 ? 7.658 1.172 11.952 1.00 97.50 111 LEU A O 1
ATOM 891 N N . ASN A 1 112 ? 8.343 2.634 10.390 1.00 98.44 112 ASN A N 1
ATOM 892 C CA . ASN A 1 112 ? 7.894 3.838 11.080 1.00 98.44 112 ASN A CA 1
ATOM 893 C C . ASN A 1 112 ? 6.505 4.190 10.568 1.00 98.44 112 ASN A C 1
ATOM 895 O O . ASN A 1 112 ? 6.327 4.308 9.359 1.00 98.44 112 ASN A O 1
ATOM 899 N N . VAL A 1 113 ? 5.544 4.357 11.468 1.00 98.56 113 VAL A N 1
ATOM 900 C CA . VAL A 1 113 ? 4.133 4.579 11.160 1.00 98.56 113 VAL A CA 1
ATOM 901 C C . VAL A 1 113 ? 3.683 5.882 11.804 1.00 98.56 113 VAL A C 1
ATOM 903 O O . VAL A 1 113 ? 3.986 6.157 12.965 1.00 98.56 113 VAL A O 1
ATOM 906 N N . ARG A 1 114 ? 2.940 6.685 11.051 1.00 98.62 114 ARG A N 1
ATOM 907 C CA . ARG A 1 114 ? 2.234 7.866 11.544 1.00 98.62 114 ARG A CA 1
ATOM 908 C C . ARG A 1 114 ? 0.772 7.766 11.139 1.00 98.62 114 ARG A C 1
ATOM 910 O O . ARG A 1 114 ? 0.479 7.534 9.972 1.00 98.62 114 ARG A O 1
ATOM 917 N N . THR A 1 115 ? -0.122 7.996 12.085 1.00 98.38 115 THR A N 1
ATOM 918 C CA . THR A 1 115 ? -1.564 8.128 11.861 1.00 98.38 115 THR A CA 1
ATOM 919 C C . THR A 1 115 ? -2.010 9.555 12.189 1.00 98.38 115 THR A C 1
ATOM 921 O O . THR A 1 115 ? -1.184 10.408 12.537 1.00 98.38 115 THR A O 1
ATOM 924 N N . ASN A 1 116 ? -3.308 9.832 12.082 1.00 97.19 116 ASN A N 1
ATOM 925 C CA . ASN A 1 116 ? -3.909 11.053 12.625 1.00 97.19 116 ASN A CA 1
ATOM 926 C C . ASN A 1 116 ? -3.868 11.107 14.167 1.00 97.19 116 ASN A C 1
ATOM 928 O O . ASN A 1 116 ? -3.967 12.189 14.736 1.00 97.19 116 ASN A O 1
ATOM 932 N N . GLU A 1 117 ? -3.675 9.971 14.842 1.00 95.75 117 GLU A N 1
ATOM 933 C CA . GLU A 1 117 ? -3.731 9.863 16.307 1.00 95.75 117 GLU A CA 1
ATOM 934 C C . GLU A 1 117 ? -2.355 9.678 16.967 1.00 95.75 117 GLU A C 1
ATOM 936 O O . GLU A 1 117 ? -2.160 10.072 18.115 1.00 95.75 117 GLU A O 1
ATOM 941 N N . SER A 1 118 ? -1.387 9.056 16.284 1.00 96.81 118 SER A N 1
ATOM 942 C CA . SER A 1 118 ? -0.113 8.667 16.906 1.00 96.81 118 SER A CA 1
ATOM 943 C C . SER A 1 118 ? 1.042 8.493 15.917 1.00 96.81 118 SER A C 1
ATOM 945 O O . SER A 1 118 ? 0.862 8.439 14.700 1.00 96.81 118 SER A O 1
ATOM 947 N N . ILE A 1 119 ? 2.257 8.392 16.461 1.00 98.19 119 ILE A N 1
ATOM 948 C CA . ILE A 1 119 ? 3.481 8.053 15.728 1.00 98.19 119 ILE A CA 1
ATOM 949 C C . ILE A 1 119 ? 4.187 6.934 16.488 1.00 98.19 119 ILE A C 1
ATOM 951 O O . ILE A 1 119 ? 4.412 7.052 17.692 1.00 98.19 119 ILE A O 1
ATOM 955 N N . PHE A 1 120 ? 4.550 5.858 15.796 1.00 98.00 120 PHE A N 1
ATOM 956 C CA . PHE A 1 120 ? 5.224 4.713 16.401 1.00 98.00 120 PHE A CA 1
ATOM 957 C C . PHE A 1 120 ? 6.137 3.989 15.409 1.00 98.00 120 PHE A C 1
ATOM 959 O O . PHE A 1 120 ? 6.060 4.176 14.197 1.00 98.00 120 PHE A O 1
ATOM 966 N N . SER A 1 121 ? 7.011 3.134 15.933 1.00 97.62 121 SER A N 1
ATOM 967 C CA . SER A 1 121 ? 7.927 2.316 15.139 1.00 97.62 121 SER A CA 1
ATOM 968 C C . SER A 1 121 ? 7.806 0.861 15.549 1.00 97.62 121 SER A C 1
ATOM 970 O O . SER A 1 121 ? 7.767 0.542 16.737 1.00 97.62 121 SER A O 1
ATOM 972 N N . ILE A 1 122 ? 7.805 -0.038 14.571 1.00 96.12 122 ILE A N 1
ATOM 973 C CA . ILE A 1 122 ? 7.666 -1.471 14.806 1.00 96.12 122 ILE A CA 1
ATOM 974 C C . ILE A 1 122 ? 8.723 -2.251 14.029 1.00 96.12 122 ILE A C 1
ATOM 976 O O . ILE A 1 122 ? 9.053 -1.921 12.894 1.00 96.12 122 ILE A O 1
ATOM 980 N N . SER A 1 123 ? 9.295 -3.286 14.646 1.00 93.94 123 SER A N 1
ATOM 981 C CA . SER A 1 123 ? 10.245 -4.162 13.950 1.00 93.94 123 SER A CA 1
ATOM 982 C C . SER A 1 123 ? 9.493 -5.156 13.068 1.00 93.94 123 SER A C 1
ATOM 984 O O . SER A 1 123 ? 8.509 -5.746 13.503 1.00 93.94 123 SER A O 1
ATOM 986 N N . ILE A 1 124 ? 9.962 -5.391 11.853 1.00 90.75 124 ILE A N 1
ATOM 987 C CA . ILE A 1 124 ? 9.367 -6.339 10.909 1.00 90.75 124 ILE A CA 1
ATOM 988 C C . ILE A 1 124 ? 10.361 -7.470 10.614 1.00 90.75 124 ILE A C 1
ATOM 990 O O . ILE A 1 124 ? 11.558 -7.209 10.464 1.00 90.75 124 ILE A O 1
ATOM 994 N N . PRO A 1 125 ? 9.909 -8.736 10.559 1.00 80.69 125 PRO A N 1
ATOM 995 C CA . PRO A 1 125 ? 10.798 -9.848 10.250 1.00 80.69 125 PRO A CA 1
ATOM 996 C C . PRO A 1 125 ? 11.342 -9.716 8.825 1.00 80.69 125 PRO A C 1
ATOM 998 O O . PRO A 1 125 ? 10.570 -9.598 7.875 1.00 80.69 125 PRO A O 1
ATOM 1001 N N . GLN A 1 126 ? 12.661 -9.798 8.660 1.00 70.06 126 GLN A N 1
ATOM 1002 C CA . GLN A 1 126 ? 13.260 -10.013 7.346 1.00 70.06 126 GLN A CA 1
ATOM 1003 C C . GLN A 1 126 ? 13.252 -11.518 7.072 1.00 70.06 126 GLN A C 1
ATOM 1005 O O . GLN A 1 126 ? 13.946 -12.276 7.748 1.00 70.06 126 GLN A O 1
ATOM 1010 N N . LYS A 1 127 ? 12.450 -11.985 6.108 1.00 62.72 127 LYS A N 1
ATOM 1011 C CA . LYS A 1 127 ? 12.637 -13.348 5.598 1.00 62.72 127 LYS A CA 1
ATOM 1012 C C . LYS A 1 127 ? 13.936 -13.373 4.799 1.00 62.72 127 LYS A C 1
ATOM 1014 O O . LYS A 1 127 ? 14.056 -12.660 3.808 1.00 62.72 127 LYS A O 1
ATOM 1019 N N . THR A 1 128 ? 14.888 -14.199 5.219 1.00 48.34 128 THR A N 1
ATOM 1020 C CA . THR A 1 128 ? 16.107 -14.477 4.460 1.00 48.34 128 THR A CA 1
ATOM 1021 C C . THR A 1 128 ? 15.755 -15.162 3.137 1.00 48.34 128 THR A C 1
ATOM 1023 O O . THR A 1 128 ? 14.962 -16.102 3.066 1.00 48.34 128 THR A O 1
ATOM 1026 N N . SER A 1 129 ? 16.324 -14.627 2.063 1.00 48.00 129 SER A N 1
ATOM 1027 C CA . SER A 1 129 ? 15.887 -14.723 0.669 1.00 48.00 129 SER A CA 1
ATOM 1028 C C . SER A 1 129 ? 16.122 -16.068 -0.034 1.00 48.00 129 SER A C 1
ATOM 1030 O O . SER A 1 129 ? 16.412 -16.072 -1.226 1.00 48.00 129 SER A O 1
ATOM 1032 N N . SER A 1 130 ? 16.007 -17.224 0.628 1.00 44.62 130 SER A N 1
ATOM 1033 C CA . SER A 1 130 ? 16.245 -18.504 -0.071 1.00 44.62 130 SER A CA 1
ATOM 1034 C C . SER A 1 130 ? 15.048 -18.978 -0.908 1.00 44.62 130 SER A C 1
ATOM 1036 O O . SER A 1 130 ? 15.229 -19.714 -1.871 1.00 44.62 130 SER A O 1
ATOM 1038 N N . THR A 1 131 ? 13.822 -18.539 -0.597 1.00 45.81 131 THR A N 1
ATOM 1039 C CA . THR A 1 131 ? 12.593 -19.071 -1.232 1.00 45.81 131 THR A CA 1
ATOM 1040 C C . THR A 1 131 ? 11.805 -18.048 -2.063 1.00 45.81 131 THR A C 1
ATOM 1042 O O . THR A 1 131 ? 10.917 -18.429 -2.823 1.00 45.81 131 THR A O 1
ATOM 1045 N N . TYR A 1 132 ? 12.113 -16.748 -1.959 1.00 48.50 132 TYR A N 1
ATOM 1046 C CA . TYR A 1 132 ? 11.345 -15.684 -2.631 1.00 48.50 132 TYR A CA 1
ATOM 1047 C C . TYR A 1 132 ? 11.781 -15.417 -4.079 1.00 48.50 132 TYR A C 1
ATOM 1049 O O . TYR A 1 132 ? 10.929 -15.084 -4.900 1.00 48.50 132 TYR A O 1
ATOM 1057 N N . ILE A 1 133 ? 13.054 -15.639 -4.434 1.00 49.00 133 ILE A N 1
ATOM 1058 C CA . ILE A 1 133 ? 13.555 -15.438 -5.810 1.00 49.00 133 ILE A CA 1
ATOM 1059 C C . ILE A 1 133 ? 12.848 -16.377 -6.803 1.00 49.00 133 ILE A C 1
ATOM 1061 O O . ILE A 1 133 ? 12.489 -15.961 -7.904 1.00 49.00 133 ILE A O 1
ATOM 1065 N N . GLU A 1 134 ? 12.553 -17.615 -6.401 1.00 42.53 134 GLU A N 1
ATOM 1066 C CA . GLU A 1 134 ? 11.793 -18.559 -7.235 1.00 42.53 134 GLU A CA 1
ATOM 1067 C C . GLU A 1 134 ? 10.309 -18.173 -7.371 1.00 42.53 134 GLU A C 1
ATOM 1069 O O . GLU A 1 134 ? 9.690 -18.370 -8.423 1.00 42.53 134 GLU A O 1
ATOM 1074 N N . LYS A 1 135 ? 9.732 -17.528 -6.348 1.00 50.22 135 LYS A N 1
ATOM 1075 C CA . LYS A 1 135 ? 8.329 -17.096 -6.367 1.00 50.22 135 LYS A CA 1
ATOM 1076 C C . LYS A 1 135 ? 8.125 -15.805 -7.167 1.00 50.22 135 LYS A C 1
ATOM 1078 O O . LYS A 1 135 ? 7.223 -15.765 -7.999 1.00 50.22 135 LYS A O 1
ATOM 1083 N N . LEU A 1 136 ? 9.016 -14.819 -7.033 1.00 48.47 136 LEU A N 1
ATOM 1084 C CA . LEU A 1 136 ? 9.033 -13.597 -7.853 1.00 48.47 136 LEU A CA 1
ATOM 1085 C C . LEU A 1 136 ? 9.261 -13.908 -9.337 1.00 48.47 136 LEU A C 1
ATOM 1087 O O . LEU A 1 136 ? 8.568 -13.360 -10.190 1.00 48.47 136 LEU A O 1
ATOM 1091 N N . ARG A 1 137 ? 10.141 -14.867 -9.667 1.00 48.62 137 ARG A N 1
ATOM 1092 C CA . ARG A 1 137 ? 10.273 -15.385 -11.043 1.00 48.62 137 ARG A CA 1
ATOM 1093 C C . ARG A 1 137 ? 8.967 -15.971 -11.570 1.00 48.62 137 ARG A C 1
ATOM 1095 O O . ARG A 1 137 ? 8.677 -15.828 -12.751 1.00 48.62 137 ARG A O 1
ATOM 1102 N N . THR A 1 138 ? 8.189 -16.635 -10.722 1.00 48.41 138 THR A N 1
ATOM 1103 C CA . THR A 1 138 ? 6.907 -17.244 -11.107 1.00 48.41 138 THR A CA 1
ATOM 1104 C C . THR A 1 138 ? 5.813 -16.192 -11.299 1.00 48.41 138 THR A C 1
ATOM 1106 O O . THR A 1 138 ? 5.014 -16.306 -12.225 1.00 48.41 138 THR A O 1
ATOM 1109 N N . ILE A 1 139 ? 5.811 -15.141 -10.481 1.00 52.75 139 ILE A N 1
ATOM 1110 C CA . ILE A 1 139 ? 4.869 -14.019 -10.562 1.00 52.75 139 ILE A CA 1
ATOM 1111 C C . ILE A 1 139 ? 5.176 -13.155 -11.792 1.00 52.75 139 ILE A C 1
ATOM 1113 O O . ILE A 1 139 ? 4.308 -12.980 -12.641 1.00 52.75 139 ILE A O 1
ATOM 1117 N N . LEU A 1 140 ? 6.433 -12.753 -11.998 1.00 48.62 140 LEU A N 1
ATOM 1118 C CA . LEU A 1 140 ? 6.863 -12.022 -13.198 1.00 48.62 140 LEU A CA 1
ATOM 1119 C C . LEU A 1 140 ? 6.676 -12.837 -14.492 1.00 48.62 140 LEU A C 1
ATOM 1121 O O . LEU A 1 140 ? 6.358 -12.274 -15.535 1.00 48.62 140 LEU A O 1
ATOM 1125 N N . LYS A 1 141 ? 6.805 -14.174 -14.447 1.00 51.19 141 LYS A N 1
ATOM 1126 C CA . LYS A 1 141 ? 6.451 -15.051 -15.583 1.00 51.19 141 LYS A CA 1
ATOM 1127 C C . LYS A 1 141 ? 4.947 -15.084 -15.868 1.00 51.19 141 LYS A C 1
ATOM 1129 O O . LYS A 1 141 ? 4.578 -15.246 -17.028 1.00 51.19 141 LYS A O 1
ATOM 1134 N N . ARG A 1 142 ? 4.094 -14.955 -14.846 1.00 50.72 142 ARG A N 1
ATOM 1135 C CA . ARG A 1 142 ? 2.630 -14.867 -15.003 1.00 50.72 142 ARG A CA 1
ATOM 1136 C C . ARG A 1 142 ? 2.178 -13.503 -15.533 1.00 50.72 142 ARG A C 1
ATOM 1138 O O . ARG A 1 142 ? 1.144 -13.446 -16.183 1.00 50.72 142 ARG A O 1
ATOM 1145 N N . PHE A 1 143 ? 2.974 -12.455 -15.328 1.00 51.69 143 PHE A N 1
ATOM 1146 C CA . PHE A 1 143 ? 2.718 -11.087 -15.794 1.00 51.69 143 PHE A CA 1
ATOM 1147 C C . PHE A 1 143 ? 3.471 -10.703 -17.084 1.00 51.69 143 PHE A C 1
ATOM 1149 O O . PHE A 1 143 ? 3.662 -9.520 -17.344 1.00 51.69 143 PHE A O 1
ATOM 1156 N N . LYS A 1 144 ? 3.915 -11.664 -17.912 1.00 44.31 144 LYS A N 1
ATOM 1157 C CA . LYS A 1 144 ? 4.629 -11.365 -19.168 1.00 44.31 144 LYS A CA 1
ATOM 1158 C C . LYS A 1 144 ? 3.797 -10.486 -20.128 1.00 44.31 144 LYS A C 1
ATOM 1160 O O . LYS A 1 144 ? 3.032 -11.003 -20.940 1.00 44.31 144 LYS A O 1
ATOM 1165 N N . ILE A 1 145 ? 4.063 -9.179 -20.106 1.00 44.59 145 ILE A N 1
ATOM 1166 C CA . ILE A 1 145 ? 4.202 -8.344 -21.305 1.00 44.59 145 ILE A CA 1
ATOM 1167 C C . ILE A 1 145 ? 5.569 -8.678 -21.934 1.00 44.59 145 ILE A C 1
ATOM 1169 O O . ILE A 1 145 ? 6.516 -9.083 -21.256 1.00 44.59 145 ILE A O 1
ATOM 1173 N N . GLN A 1 146 ? 5.615 -8.651 -23.262 1.00 39.00 146 GLN A N 1
ATOM 1174 C CA . GLN A 1 146 ? 6.598 -9.315 -24.113 1.00 39.00 146 GLN A CA 1
ATOM 1175 C C . GLN A 1 146 ? 8.073 -8.918 -23.892 1.00 39.00 146 GLN A C 1
ATOM 1177 O O . GLN A 1 146 ? 8.455 -7.755 -23.836 1.00 39.00 146 GLN A O 1
ATOM 1182 N N . ASP A 1 147 ? 8.888 -9.973 -23.843 1.00 46.97 147 ASP A N 1
ATOM 1183 C CA . ASP A 1 147 ? 10.306 -10.119 -24.186 1.00 46.97 147 ASP A CA 1
ATOM 1184 C C . ASP A 1 147 ? 11.119 -8.862 -24.561 1.00 46.97 147 ASP A C 1
ATOM 1186 O O . ASP A 1 147 ? 1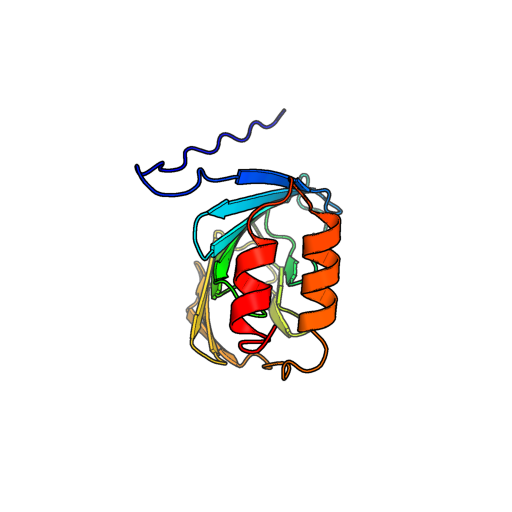1.206 -8.463 -25.718 1.00 46.97 147 ASP A O 1
ATOM 1190 N N . SER A 1 148 ? 11.889 -8.349 -23.597 1.00 44.38 148 SER A N 1
ATOM 1191 C CA . SER A 1 148 ? 13.212 -7.748 -23.872 1.00 44.38 148 SER A CA 1
ATOM 1192 C C . SER A 1 148 ? 14.103 -7.648 -22.622 1.00 44.38 148 SER A C 1
ATOM 1194 O O . SER A 1 148 ? 15.314 -7.852 -22.717 1.00 44.38 148 SER A O 1
ATOM 1196 N N . GLY A 1 149 ? 13.528 -7.486 -21.424 1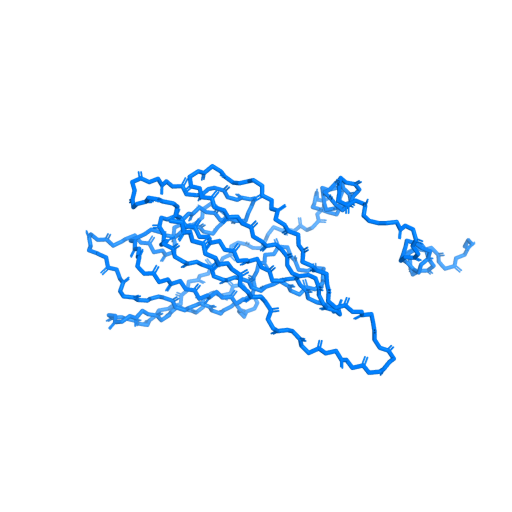.00 42.41 149 GLY A N 1
ATOM 1197 C CA . GLY A 1 149 ? 14.290 -7.354 -20.167 1.00 42.41 149 GLY A CA 1
ATOM 1198 C C . GLY A 1 149 ? 14.987 -8.627 -19.654 1.00 42.41 149 GLY A C 1
ATOM 1199 O O . GLY A 1 149 ? 15.968 -8.554 -18.915 1.00 42.41 149 GLY A O 1
ATOM 1200 N N . PHE A 1 150 ? 14.549 -9.822 -20.072 1.00 46.53 150 PHE A N 1
ATOM 1201 C CA . PHE A 1 150 ? 15.071 -11.087 -19.524 1.00 46.53 150 PHE A CA 1
ATOM 1202 C C . PHE A 1 150 ? 16.514 -11.407 -19.967 1.00 46.53 150 PHE A C 1
ATOM 1204 O O . PHE A 1 150 ? 17.210 -12.182 -19.308 1.00 46.53 150 PHE A O 1
ATOM 1211 N N . LYS A 1 151 ? 17.000 -10.799 -21.060 1.00 48.66 151 LYS A N 1
ATOM 1212 C CA . LYS A 1 151 ? 18.384 -10.992 -21.532 1.00 48.66 151 LYS A CA 1
ATOM 1213 C C . LYS A 1 151 ? 19.418 -10.294 -20.645 1.00 48.66 151 LYS A C 1
ATOM 1215 O O . LYS A 1 151 ? 20.526 -10.805 -20.515 1.00 48.66 151 LYS A O 1
ATOM 1220 N N . ILE A 1 152 ? 19.060 -9.183 -20.001 1.00 48.91 152 ILE A N 1
ATOM 1221 C CA . ILE A 1 152 ?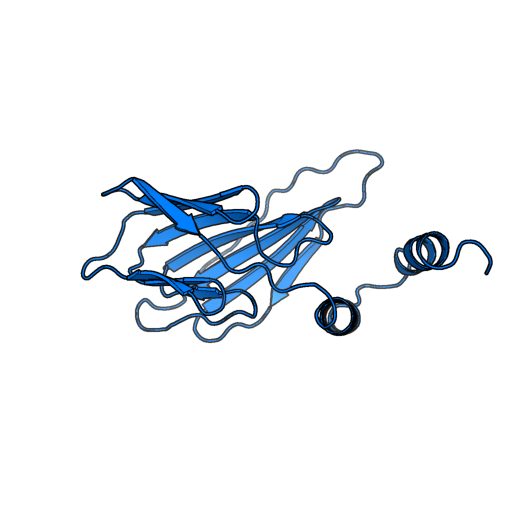 20.001 -8.396 -19.190 1.00 48.91 152 ILE A CA 1
ATOM 1222 C C . ILE A 1 152 ? 20.256 -9.089 -17.843 1.00 48.91 152 ILE A C 1
ATOM 1224 O O . ILE A 1 152 ? 21.403 -9.214 -17.422 1.00 48.91 152 ILE A O 1
ATOM 1228 N N . MET A 1 153 ? 19.222 -9.672 -17.224 1.00 40.31 153 MET A N 1
ATOM 1229 C CA . MET A 1 153 ? 19.379 -10.407 -15.960 1.00 40.31 153 MET A CA 1
ATOM 1230 C C . MET A 1 153 ? 20.158 -11.723 -16.091 1.00 40.31 153 MET A C 1
ATOM 1232 O O . MET A 1 153 ? 20.869 -12.098 -15.161 1.00 40.31 153 MET A O 1
ATOM 1236 N N . LYS A 1 154 ? 20.090 -12.416 -17.239 1.00 47.00 154 LYS A N 1
ATOM 1237 C CA . LYS A 1 154 ? 20.921 -13.612 -17.473 1.00 47.00 154 LYS A CA 1
ATOM 1238 C C . LYS A 1 154 ? 22.417 -13.288 -17.463 1.00 47.00 154 LYS A C 1
ATOM 1240 O O . LYS A 1 154 ? 23.186 -14.064 -16.912 1.00 47.00 154 LYS A O 1
ATOM 1245 N N . LYS A 1 155 ? 22.804 -12.130 -18.005 1.00 46.12 155 LYS A N 1
ATOM 1246 C CA . LYS A 1 155 ? 24.207 -11.707 -18.109 1.00 46.12 155 LYS A CA 1
ATOM 1247 C C . LYS A 1 155 ? 24.809 -11.269 -16.767 1.00 46.12 155 LYS A C 1
ATOM 1249 O O . LYS A 1 155 ? 26.011 -11.381 -16.574 1.00 46.12 155 LYS A O 1
ATOM 1254 N N . ILE A 1 156 ? 23.975 -10.802 -15.834 1.00 47.16 156 ILE A N 1
ATOM 1255 C CA . ILE A 1 156 ? 24.398 -10.429 -14.473 1.00 47.16 156 ILE A CA 1
ATOM 1256 C C . ILE A 1 156 ? 24.516 -11.669 -13.574 1.00 47.16 156 ILE A C 1
ATOM 1258 O O . ILE A 1 156 ? 25.407 -11.739 -12.734 1.00 47.16 156 ILE A O 1
ATOM 1262 N N . LEU A 1 157 ? 23.635 -12.658 -13.757 1.00 43.47 157 LEU A N 1
ATOM 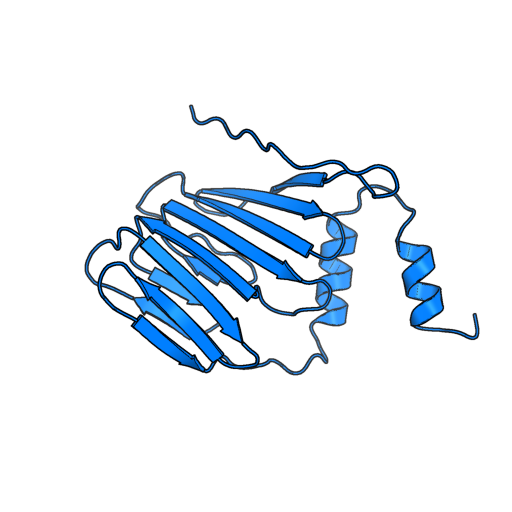1263 C CA . LEU A 1 157 ? 23.602 -13.868 -12.926 1.00 43.47 157 LEU A CA 1
ATOM 1264 C C . LEU A 1 157 ? 24.506 -15.003 -13.435 1.00 43.47 157 LEU A C 1
ATOM 1266 O O . LEU A 1 157 ? 24.756 -15.940 -12.686 1.00 43.47 157 LEU A O 1
ATOM 1270 N N . ASN A 1 158 ? 24.981 -14.928 -14.679 1.00 50.66 158 ASN A N 1
ATOM 1271 C CA . ASN A 1 158 ? 25.970 -15.841 -15.250 1.00 50.66 158 ASN A CA 1
ATOM 1272 C C . ASN A 1 158 ? 26.879 -15.052 -16.213 1.00 50.66 158 ASN A C 1
ATOM 1274 O O . ASN A 1 158 ? 26.570 -14.946 -17.401 1.00 50.66 158 ASN A O 1
ATOM 1278 N N . PRO A 1 159 ? 27.985 -14.459 -15.728 1.00 45.59 159 PRO A N 1
ATOM 1279 C CA . PRO A 1 159 ? 28.876 -13.669 -16.578 1.00 45.59 159 PRO A CA 1
ATOM 1280 C C . PRO A 1 159 ? 29.662 -14.512 -17.600 1.00 45.59 159 PRO A C 1
ATOM 1282 O O . PRO A 1 159 ? 30.290 -13.937 -18.485 1.00 45.59 159 PRO A O 1
ATOM 1285 N N . GLU A 1 160 ? 29.604 -15.847 -17.512 1.00 51.84 160 GLU A N 1
ATOM 1286 C CA . GLU A 1 160 ? 30.320 -16.779 -18.400 1.00 51.84 160 GLU A CA 1
ATOM 1287 C C . GLU A 1 160 ? 29.429 -17.520 -19.422 1.00 51.84 160 GLU A C 1
ATOM 1289 O O . GLU A 1 160 ? 29.862 -18.516 -19.997 1.00 51.84 160 GLU A O 1
ATOM 1294 N N . SER A 1 161 ? 28.192 -17.064 -19.675 1.00 53.62 161 SER A N 1
ATOM 1295 C CA . SER A 1 161 ? 27.309 -17.648 -20.711 1.00 53.62 161 SER A CA 1
ATOM 1296 C C . SER A 1 161 ? 26.991 -16.703 -21.859 1.00 53.62 161 SER A C 1
ATOM 1298 O O . SER A 1 161 ? 26.590 -15.555 -21.551 1.00 53.62 161 SER A O 1
#

Foldseek 3Di:
DDDDDDDDDDDPPFDDKDWDWDDWPQWIWIWIDGDFKIKIKTAGPDQPDWTDDPFKIFSFRIKIFMDGHPDPHTFKMKGAFGAWIGTPNRTPGHHPDTFRIKIWGDDPQKIWMDTPVDTDIDGHDDDDPPPVVVVVVVVVVVVDDDDDPPVVVVCVVCVPD